Protein AF-A0A0S8GZY8-F1 (afdb_monomer_lite)

pLDDT: mean 72.86, std 16.79, range [48.22, 95.88]

Foldseek 3Di:
DKDWDDPDDQKIKIKDKDKDQPQQDDADDDDPDDPPRHVRCVVRPPPRIDMDIDIDITGDPDDPDPPPDPPPDD

Secondary structure (DSSP, 8-state):
-EEEEEEETTEEEEEEEEEE---------SSSS-TTGGGTTSSSSS-S-EEEEEEEEEE--S-S----------

Radius of gyration: 26.55 Å; chains: 1; bounding box: 42×26×84 Å

Sequence (74 aa):
MNVEYRLFRGFNFEVDAEFSRIKDQFYLSKVGLEPDEILRERRDRETDYRFELSVGLSYRFGSKFANIVNPRMD

Structure (mmCIF, N/CA/C/O backbone):
data_AF-A0A0S8GZY8-F1
#
_entry.id   AF-A0A0S8GZY8-F1
#
loop_
_atom_site.group_PDB
_atom_site.id
_atom_site.type_symbol
_atom_site.label_atom_id
_atom_site.label_alt_id
_atom_site.label_comp_id
_atom_site.label_asym_id
_atom_site.label_entity_id
_atom_site.label_seq_id
_atom_site.pdbx_PDB_ins_code
_atom_site.Cartn_x
_atom_site.Cartn_y
_atom_site.Cartn_z
_atom_site.occupancy
_atom_site.B_iso_or_equiv
_atom_site.auth_seq_id
_atom_site.auth_comp_id
_atom_site.auth_asym_id
_atom_site.auth_atom_id
_atom_site.pdbx_PDB_model_num
ATOM 1 N N . MET A 1 1 ? -5.760 -1.212 1.643 1.00 89.19 1 MET A N 1
ATOM 2 C CA . MET A 1 1 ? -6.157 -0.450 0.439 1.00 89.19 1 MET A CA 1
ATOM 3 C C . MET A 1 1 ? -4.885 0.032 -0.219 1.00 89.19 1 MET A C 1
ATOM 5 O O . MET A 1 1 ? -4.168 0.780 0.424 1.00 89.19 1 MET A O 1
ATOM 9 N N . ASN A 1 2 ? -4.624 -0.411 -1.447 1.00 92.88 2 ASN A N 1
ATOM 10 C CA . ASN A 1 2 ? -3.448 -0.044 -2.238 1.00 92.88 2 ASN A CA 1
ATOM 11 C C . ASN A 1 2 ? -3.842 0.961 -3.335 1.00 92.88 2 ASN A C 1
ATOM 13 O O . ASN A 1 2 ? -4.949 0.863 -3.877 1.00 92.88 2 ASN A O 1
ATOM 17 N N . VAL A 1 3 ? -2.952 1.900 -3.663 1.00 93.56 3 VAL A N 1
ATOM 18 C CA . VAL A 1 3 ? -3.083 2.835 -4.792 1.00 93.56 3 VAL A CA 1
ATOM 19 C C . VAL A 1 3 ? -1.712 3.057 -5.454 1.00 93.56 3 VAL A C 1
ATOM 21 O O . VAL A 1 3 ? -0.899 3.818 -4.932 1.00 93.56 3 VAL A O 1
ATOM 24 N N . GLU A 1 4 ? -1.468 2.460 -6.629 1.00 93.62 4 GLU A N 1
ATOM 25 C CA . GLU A 1 4 ? -0.345 2.825 -7.520 1.00 93.62 4 GLU A CA 1
ATOM 26 C C . GLU A 1 4 ? -0.736 4.022 -8.410 1.00 93.62 4 GLU A C 1
ATOM 28 O O . GLU A 1 4 ? -1.758 3.993 -9.101 1.00 93.62 4 GLU A O 1
ATOM 33 N N . TYR A 1 5 ? 0.115 5.050 -8.476 1.00 94.56 5 TYR A N 1
ATOM 34 C CA . TYR A 1 5 ? 0.024 6.130 -9.459 1.00 94.56 5 TYR A CA 1
ATOM 35 C C . TYR A 1 5 ? 1.340 6.316 -10.228 1.00 94.56 5 TYR A C 1
ATOM 37 O O . TYR A 1 5 ? 2.399 6.609 -9.663 1.00 94.56 5 TYR A O 1
ATOM 45 N N . ARG A 1 6 ? 1.277 6.205 -11.559 1.00 92.50 6 ARG A N 1
ATOM 46 C CA . ARG A 1 6 ? 2.429 6.420 -12.444 1.00 92.50 6 ARG A CA 1
ATOM 47 C C . ARG A 1 6 ? 2.600 7.896 -12.779 1.00 92.50 6 ARG A C 1
ATOM 49 O O . ARG A 1 6 ? 1.851 8.443 -13.583 1.00 92.50 6 ARG A O 1
ATOM 56 N N . LEU A 1 7 ? 3.640 8.507 -12.220 1.00 90.12 7 LEU A N 1
ATOM 57 C CA . LEU A 1 7 ? 3.968 9.916 -12.448 1.00 90.12 7 LEU A CA 1
ATOM 58 C C . LEU A 1 7 ? 4.661 10.128 -13.802 1.00 90.12 7 LEU A C 1
ATOM 60 O O . LEU A 1 7 ? 4.349 11.080 -14.510 1.00 90.12 7 LEU A O 1
ATOM 64 N N . PHE A 1 8 ? 5.586 9.241 -14.185 1.00 88.62 8 PHE A N 1
ATOM 65 C CA . PHE A 1 8 ? 6.264 9.283 -15.487 1.00 88.62 8 PHE A CA 1
ATOM 66 C C . PHE A 1 8 ? 6.815 7.906 -15.894 1.00 88.62 8 PHE A C 1
ATOM 68 O O . PHE A 1 8 ? 6.643 6.904 -15.198 1.00 88.62 8 PHE A O 1
ATOM 75 N N . ARG A 1 9 ? 7.442 7.811 -17.076 1.00 87.75 9 ARG A N 1
ATOM 76 C CA . ARG A 1 9 ? 7.941 6.541 -17.630 1.00 87.75 9 ARG A CA 1
ATOM 77 C C . ARG A 1 9 ? 8.936 5.878 -16.670 1.00 87.75 9 ARG A C 1
ATOM 79 O O . ARG A 1 9 ? 10.053 6.350 -16.509 1.00 87.75 9 ARG A O 1
ATOM 86 N N . GLY A 1 10 ? 8.533 4.738 -16.111 1.00 87.69 10 GLY A N 1
ATOM 87 C CA . GLY A 1 10 ? 9.359 3.936 -15.209 1.00 87.69 10 GLY A CA 1
ATOM 88 C C . GLY A 1 10 ? 9.307 4.361 -13.740 1.00 87.69 10 GLY A C 1
ATOM 89 O O . GLY A 1 10 ? 9.919 3.666 -12.939 1.00 87.69 10 GLY A O 1
ATOM 90 N N . PHE A 1 11 ? 8.583 5.430 -13.382 1.00 90.75 11 PHE A N 1
ATOM 91 C CA . PHE A 1 11 ? 8.445 5.914 -12.005 1.00 90.75 11 PHE A CA 1
ATOM 92 C C . PHE A 1 11 ? 6.989 5.843 -11.538 1.00 90.75 11 PHE A C 1
ATOM 94 O O . PHE A 1 11 ? 6.115 6.498 -12.118 1.00 90.75 11 PHE A O 1
ATOM 101 N N . ASN A 1 12 ? 6.734 5.079 -10.475 1.00 93.75 12 ASN A N 1
ATOM 102 C CA . ASN A 1 12 ? 5.410 4.966 -9.863 1.00 93.75 12 ASN A CA 1
ATOM 103 C C . ASN A 1 12 ? 5.512 5.219 -8.351 1.00 93.75 12 ASN A C 1
ATOM 105 O O . ASN A 1 12 ? 6.435 4.732 -7.692 1.00 93.75 12 ASN A O 1
ATOM 109 N N . PHE A 1 13 ? 4.557 5.988 -7.838 1.0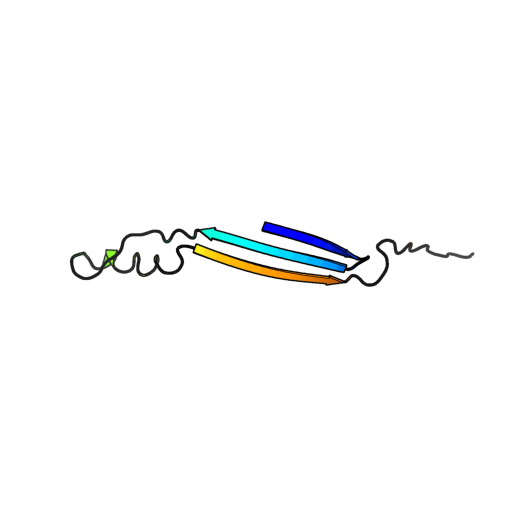0 94.00 13 PHE A N 1
ATOM 110 C CA . PHE A 1 13 ? 4.316 6.221 -6.418 1.00 94.00 13 PHE A CA 1
ATOM 111 C C . PHE A 1 13 ? 3.210 5.275 -5.949 1.00 94.00 13 PHE A C 1
ATOM 113 O O . PHE A 1 13 ? 2.279 5.003 -6.705 1.00 94.00 13 PHE A O 1
ATOM 120 N N . GLU A 1 14 ? 3.322 4.769 -4.730 1.00 95.56 14 GLU A N 1
ATOM 121 C CA . GLU A 1 14 ? 2.426 3.763 -4.167 1.00 95.56 14 GLU A CA 1
ATOM 122 C C . GLU A 1 14 ? 2.026 4.163 -2.745 1.00 95.56 14 GLU A C 1
ATOM 124 O O . GLU A 1 14 ? 2.855 4.670 -1.983 1.00 95.56 14 GLU A O 1
ATOM 129 N N . VAL A 1 15 ? 0.754 3.975 -2.396 1.00 95.81 15 VAL A N 1
ATOM 130 C CA . VAL A 1 15 ? 0.226 4.2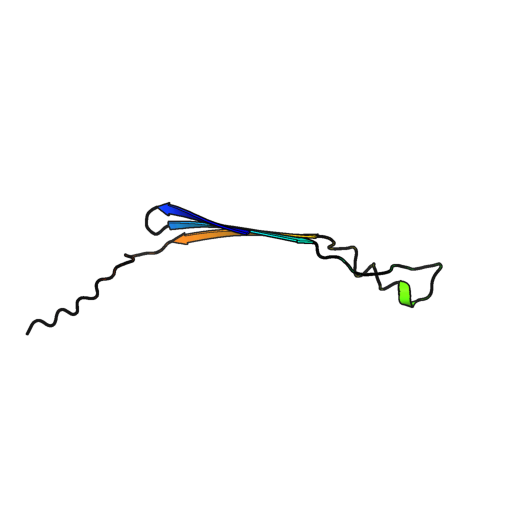31 -1.050 1.00 95.81 15 VAL A CA 1
ATOM 131 C C . VAL A 1 15 ? -0.605 3.043 -0.599 1.00 95.81 15 VAL A C 1
ATOM 133 O O . VAL A 1 15 ? -1.592 2.689 -1.247 1.00 95.81 15 VAL A O 1
ATOM 136 N N . ASP A 1 16 ? -0.242 2.491 0.553 1.00 95.25 16 ASP A N 1
ATOM 137 C CA . ASP A 1 16 ? -0.940 1.395 1.206 1.00 95.25 16 ASP A CA 1
ATOM 138 C C . ASP A 1 16 ? -1.468 1.839 2.563 1.00 95.25 16 ASP A C 1
ATOM 140 O O . ASP A 1 16 ? -0.708 2.239 3.438 1.00 95.25 16 ASP A O 1
ATOM 144 N N . ALA A 1 17 ? -2.783 1.753 2.743 1.00 93.25 17 ALA A N 1
ATOM 145 C CA . ALA A 1 17 ? -3.459 2.018 4.006 1.00 93.25 17 ALA A CA 1
ATOM 146 C C . ALA A 1 17 ? -4.283 0.794 4.428 1.00 93.25 17 ALA A C 1
ATOM 148 O O . ALA A 1 17 ? -5.246 0.425 3.742 1.00 93.25 17 ALA A O 1
ATOM 149 N N . GLU A 1 18 ? -3.939 0.161 5.548 1.00 89.69 18 GLU A N 1
ATOM 150 C CA . GLU A 1 18 ? -4.779 -0.847 6.200 1.00 89.69 18 GLU A CA 1
ATOM 151 C C . GLU A 1 18 ? -5.458 -0.252 7.436 1.00 89.69 18 GLU A C 1
ATOM 153 O O . GLU A 1 18 ? -4.835 0.425 8.248 1.00 89.69 18 GLU A O 1
ATOM 158 N N . PHE A 1 19 ? -6.747 -0.544 7.594 1.00 85.75 19 PHE A N 1
ATOM 159 C CA . PHE A 1 19 ? -7.483 -0.314 8.828 1.00 85.75 19 PHE A CA 1
ATOM 160 C C . PHE A 1 19 ? -8.170 -1.616 9.234 1.00 85.75 19 PHE A C 1
ATOM 162 O O . PHE A 1 19 ? -9.070 -2.091 8.537 1.00 85.75 19 PHE A O 1
ATOM 169 N N . SER A 1 20 ? -7.750 -2.188 10.358 1.00 79.00 20 SER A N 1
ATOM 170 C CA . SER A 1 20 ? -8.279 -3.438 10.897 1.00 79.00 20 SER A CA 1
ATOM 171 C C . SER A 1 20 ? -8.774 -3.217 12.328 1.00 79.00 20 SER A C 1
ATOM 173 O O . SER A 1 20 ? -8.016 -2.875 13.234 1.00 79.00 20 SER A O 1
ATOM 175 N N . ARG A 1 21 ? -10.082 -3.410 12.561 1.00 74.06 21 ARG A N 1
ATOM 176 C CA . ARG A 1 21 ? -10.634 -3.432 13.923 1.00 74.06 21 ARG A CA 1
ATOM 177 C C . ARG A 1 21 ? -10.273 -4.763 14.579 1.00 74.06 21 ARG A C 1
ATOM 179 O O . ARG A 1 21 ? -10.959 -5.763 14.367 1.00 74.06 21 ARG A O 1
ATOM 186 N N . ILE A 1 22 ? -9.207 -4.771 15.369 1.00 67.44 22 ILE A N 1
ATOM 187 C CA . ILE A 1 22 ? -8.816 -5.926 16.171 1.00 67.44 22 ILE A CA 1
ATOM 188 C C . ILE A 1 22 ? -9.713 -5.932 17.404 1.00 67.44 22 ILE A C 1
ATOM 190 O O . ILE A 1 22 ? -9.422 -5.291 18.403 1.00 67.44 22 ILE A O 1
ATOM 194 N N . LYS A 1 23 ? -10.832 -6.659 17.335 1.00 63.16 23 LYS A N 1
ATOM 195 C CA . LYS A 1 23 ? -11.638 -6.922 18.529 1.00 63.16 23 LYS A CA 1
ATOM 196 C C . LYS A 1 23 ? -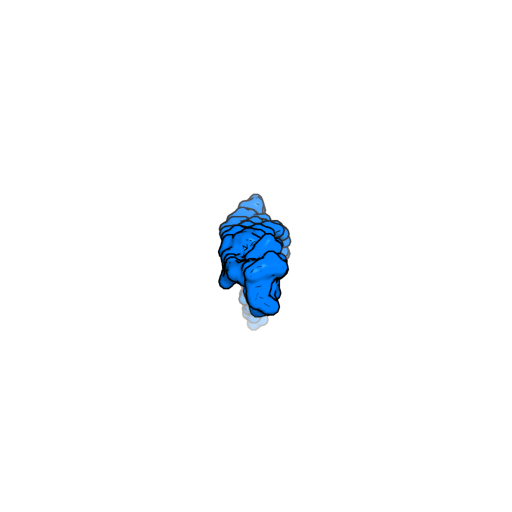10.881 -7.849 19.486 1.00 63.16 23 LYS A C 1
ATOM 198 O O . LYS A 1 23 ? -11.005 -9.074 19.418 1.00 63.16 23 LYS A O 1
ATOM 203 N N . ASP A 1 24 ? -10.137 -7.203 20.371 1.00 60.69 24 ASP A N 1
ATOM 204 C CA . ASP A 1 24 ? -10.006 -7.527 21.789 1.00 60.69 24 ASP A CA 1
ATOM 205 C C . ASP A 1 24 ? -11.281 -8.262 22.305 1.00 60.69 24 ASP A C 1
ATOM 207 O O . ASP A 1 24 ? -12.409 -7.817 22.060 1.00 60.69 24 ASP A O 1
ATOM 211 N N . GLN A 1 25 ? -11.124 -9.448 22.915 1.00 53.59 25 GLN A N 1
ATOM 212 C CA . GLN A 1 25 ? -12.092 -10.554 22.841 1.00 53.59 25 GLN A CA 1
ATOM 213 C C . GLN A 1 25 ? -12.482 -11.240 24.177 1.00 53.59 25 GLN A C 1
ATOM 215 O O . GLN A 1 25 ? -12.806 -12.428 24.188 1.00 53.59 25 GLN A O 1
ATOM 220 N N . PHE A 1 26 ? -12.537 -10.500 25.291 1.00 54.69 26 PHE A N 1
ATOM 221 C CA . PHE A 1 26 ? -12.994 -10.963 26.626 1.00 54.69 26 PHE A CA 1
ATOM 222 C C . PHE A 1 26 ? -13.642 -9.784 27.433 1.00 54.69 26 PHE A C 1
ATOM 224 O O . PHE A 1 26 ? -13.906 -8.773 26.784 1.00 54.69 26 PHE A O 1
ATOM 231 N N . TYR A 1 27 ? -14.032 -9.741 28.734 1.00 48.22 27 TYR A N 1
ATOM 232 C CA . TYR A 1 27 ? -14.098 -10.593 29.962 1.00 48.22 27 TYR A CA 1
ATOM 233 C C . TYR A 1 27 ? -13.246 -10.238 31.247 1.00 48.22 27 TYR A C 1
ATOM 235 O O . TYR A 1 27 ? -12.735 -11.145 31.898 1.00 48.22 27 TYR A O 1
ATOM 243 N N . LEU A 1 28 ? -13.112 -8.951 31.643 1.00 52.81 28 LEU A N 1
ATOM 244 C CA . LEU A 1 28 ? -12.213 -8.345 32.690 1.00 52.81 28 LEU A CA 1
ATOM 245 C C . LEU A 1 28 ? -12.392 -8.772 34.163 1.00 52.81 28 LEU A C 1
ATOM 247 O O . LEU A 1 28 ? -13.492 -9.090 34.598 1.00 52.81 28 LEU A O 1
ATOM 251 N N . SER A 1 29 ? -11.343 -8.561 34.989 1.00 60.41 29 SER A N 1
ATOM 252 C CA . SER A 1 29 ? -11.447 -8.289 36.446 1.00 60.41 29 SER A CA 1
ATOM 253 C C . SER A 1 29 ? -10.167 -7.737 37.136 1.00 60.41 29 SER A C 1
ATOM 255 O O . SER A 1 29 ? -9.073 -7.742 36.571 1.00 60.41 29 SER A O 1
ATOM 257 N N . LYS A 1 30 ? -10.272 -7.269 38.395 1.00 61.00 30 LYS A N 1
ATOM 258 C CA . LYS A 1 30 ? -9.784 -7.922 39.652 1.00 61.00 30 LYS A CA 1
ATOM 259 C C . LYS A 1 30 ? -10.439 -7.197 40.833 1.00 61.00 30 LYS A C 1
ATOM 261 O O . LYS A 1 30 ? -10.653 -5.996 40.744 1.00 61.00 30 LYS A O 1
ATOM 266 N N . VAL A 1 31 ? -10.661 -7.921 41.936 1.00 50.34 31 VAL A N 1
ATOM 267 C CA . VAL A 1 31 ? -11.342 -7.472 43.171 1.00 50.34 31 VAL A CA 1
ATOM 268 C C . VAL A 1 31 ? -12.867 -7.418 43.005 1.00 50.34 31 VAL A C 1
ATOM 270 O O . VAL A 1 31 ? -13.427 -6.427 42.558 1.00 50.34 31 VAL A O 1
ATOM 273 N N . GLY A 1 32 ? -13.523 -8.524 43.373 1.00 48.88 32 GLY A N 1
ATOM 274 C CA . GLY A 1 32 ? -14.977 -8.737 43.274 1.00 48.88 32 GLY A CA 1
ATOM 275 C C . GLY A 1 32 ? -15.357 -10.061 42.598 1.00 48.88 32 GLY A C 1
ATOM 276 O O . GLY A 1 32 ? -16.437 -10.583 42.845 1.00 48.88 32 GLY A O 1
ATOM 277 N N . LEU A 1 33 ? -14.444 -10.611 41.793 1.00 55.84 33 LEU A N 1
ATOM 278 C CA . LEU A 1 33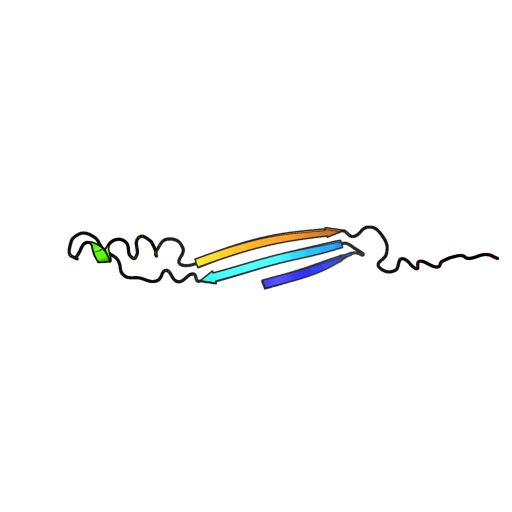 ? -14.615 -11.802 40.957 1.00 55.84 33 LEU A CA 1
ATOM 279 C C . LEU A 1 33 ? -13.363 -12.706 41.034 1.00 55.84 33 LEU A C 1
ATOM 281 O O . LEU A 1 33 ? -12.290 -12.250 41.457 1.00 55.84 33 LEU A O 1
ATOM 285 N N . GLU A 1 34 ? -13.518 -13.985 40.672 1.00 48.91 34 GLU A N 1
ATOM 286 C CA . GLU A 1 34 ? -12.515 -15.062 40.821 1.00 48.91 34 GLU A CA 1
ATOM 287 C C . GLU A 1 34 ? -11.202 -14.779 40.057 1.00 48.91 34 GLU A C 1
ATOM 289 O O . GLU A 1 34 ? -11.232 -14.083 39.041 1.00 48.91 34 GLU A O 1
ATOM 294 N N . PRO A 1 35 ? -10.036 -15.324 40.485 1.00 53.97 35 PRO A N 1
ATOM 295 C CA . PRO A 1 35 ? -8.716 -15.083 39.887 1.00 53.97 35 PRO A CA 1
ATOM 296 C C . PRO A 1 35 ? -8.617 -15.201 38.357 1.00 53.97 35 PRO A C 1
ATOM 298 O O . PRO A 1 35 ? -7.754 -14.541 37.769 1.00 53.97 35 PRO A O 1
ATOM 301 N N . ASP A 1 36 ? -9.494 -15.986 37.736 1.00 56.06 36 ASP A N 1
ATOM 302 C CA . ASP A 1 36 ? -9.540 -16.265 36.304 1.00 56.06 36 ASP A CA 1
ATOM 303 C C . ASP A 1 36 ? -9.986 -15.084 35.427 1.00 56.06 36 ASP A C 1
ATOM 305 O O . ASP A 1 36 ? -9.324 -14.800 34.422 1.00 56.06 36 ASP A O 1
ATOM 309 N N . GLU A 1 37 ? -11.053 -14.360 35.782 1.00 55.66 37 GLU A N 1
ATOM 310 C CA . GLU A 1 37 ? -11.594 -13.251 34.963 1.00 55.66 37 GLU A CA 1
ATOM 311 C C . GLU A 1 37 ? -10.576 -12.102 34.804 1.00 55.66 37 GLU A C 1
ATOM 313 O O . GLU A 1 37 ? -10.640 -11.279 33.900 1.00 55.66 37 GLU A O 1
ATOM 318 N N . ILE A 1 38 ? -9.550 -12.045 35.653 1.00 55.91 38 I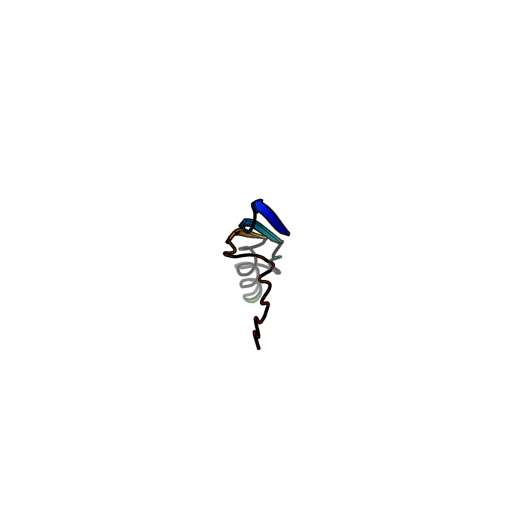LE A N 1
ATOM 319 C CA . ILE A 1 38 ? -8.634 -10.906 35.705 1.00 55.91 38 ILE A CA 1
ATOM 320 C C . ILE A 1 38 ? -7.777 -10.745 34.460 1.00 55.91 38 ILE A C 1
ATOM 322 O O . ILE A 1 38 ? -7.580 -9.637 33.954 1.00 55.91 38 ILE A O 1
ATOM 326 N N . LEU A 1 39 ? -7.193 -11.848 34.004 1.00 57.91 39 LEU A N 1
ATOM 327 C CA . LEU A 1 39 ? -6.113 -11.845 33.014 1.00 57.91 39 LEU A CA 1
ATOM 328 C C . LEU A 1 39 ? -6.649 -11.668 31.577 1.00 57.91 39 LEU A C 1
ATOM 330 O O . LEU A 1 39 ? -5.968 -11.991 30.608 1.00 57.91 39 LEU A O 1
ATOM 334 N N . ARG A 1 40 ? -7.888 -11.177 31.462 1.00 53.56 40 ARG A N 1
ATOM 335 C CA . ARG A 1 40 ? -8.871 -11.529 30.433 1.00 53.56 40 ARG A CA 1
ATOM 336 C C . ARG A 1 40 ? -9.674 -10.292 29.977 1.00 53.56 40 ARG A C 1
ATOM 338 O O . ARG A 1 40 ? -10.845 -10.356 29.690 1.00 53.56 40 ARG A O 1
ATOM 345 N N . GLU A 1 41 ? -9.028 -9.131 29.976 1.00 54.38 41 GLU A N 1
ATOM 346 C CA . GLU A 1 41 ? -9.392 -7.891 29.234 1.00 54.38 41 GLU A CA 1
ATOM 347 C C . GLU A 1 41 ? -8.274 -6.866 29.434 1.00 54.38 41 GLU A C 1
ATOM 349 O O . GLU A 1 41 ? -8.054 -6.005 28.604 1.00 54.38 41 GLU A O 1
ATOM 354 N N . ARG A 1 42 ? -7.449 -7.023 30.480 1.00 52.53 42 ARG A N 1
ATOM 355 C CA . ARG A 1 42 ? -6.106 -6.422 30.483 1.00 52.53 42 ARG A CA 1
ATOM 356 C C . ARG A 1 42 ? -5.195 -6.958 29.368 1.00 52.53 42 ARG A C 1
ATOM 358 O O . ARG A 1 42 ? -4.188 -6.333 29.083 1.00 52.53 42 ARG A O 1
ATOM 365 N N . ARG A 1 43 ? -5.513 -8.121 28.784 1.00 53.09 43 ARG A N 1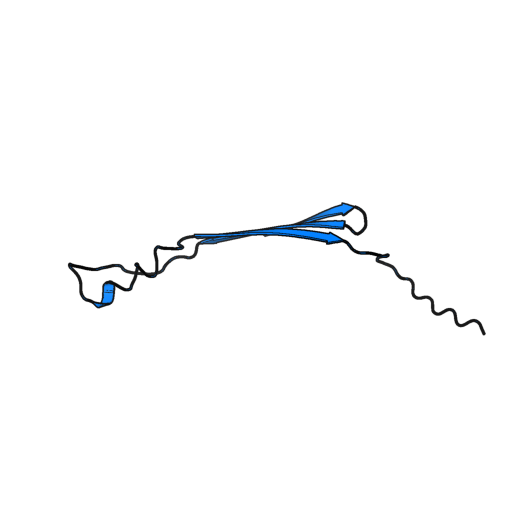
ATOM 366 C CA . ARG A 1 43 ? -4.920 -8.589 27.520 1.00 53.09 43 ARG A CA 1
ATOM 367 C C . ARG A 1 43 ? -5.556 -7.884 26.316 1.00 53.09 43 ARG A C 1
ATOM 369 O O . ARG A 1 43 ? -4.863 -7.558 25.364 1.00 53.09 43 ARG A O 1
ATOM 376 N N . ASP A 1 44 ? -6.855 -7.636 26.428 1.00 49.06 44 ASP A N 1
ATOM 377 C CA . ASP A 1 44 ? -7.780 -7.363 25.340 1.00 49.06 44 ASP A CA 1
ATOM 378 C C . ASP A 1 44 ? -8.574 -6.082 25.670 1.00 49.06 44 ASP A C 1
ATOM 380 O O . ASP A 1 44 ? -9.778 -6.133 25.912 1.00 49.06 44 ASP A O 1
ATOM 384 N N . ARG A 1 45 ? -7.866 -4.947 25.750 1.00 53.22 45 ARG A N 1
ATOM 385 C CA . ARG A 1 45 ? -8.382 -3.556 25.701 1.00 53.22 45 ARG A CA 1
ATOM 386 C C . ARG A 1 45 ? -7.299 -2.554 25.271 1.00 53.22 45 ARG A C 1
ATOM 388 O O . ARG A 1 45 ? -7.424 -1.355 25.526 1.00 53.22 45 ARG A O 1
ATOM 395 N N . GLU A 1 46 ? -6.211 -3.028 24.668 1.00 54.44 46 GLU A N 1
ATOM 396 C CA . GLU A 1 46 ? -5.029 -2.207 24.363 1.00 54.44 46 GLU A CA 1
ATOM 397 C C . GLU A 1 46 ? -4.805 -2.029 22.851 1.00 54.44 46 GLU A C 1
ATOM 399 O O . GLU A 1 46 ? -3.968 -1.222 22.447 1.00 54.44 46 GLU A O 1
ATOM 404 N N . THR A 1 47 ? -5.558 -2.713 21.975 1.00 58.66 47 THR A N 1
ATOM 405 C CA . THR A 1 47 ? -5.497 -2.465 20.520 1.00 58.66 47 THR A CA 1
ATOM 406 C C . THR A 1 47 ? -6.822 -2.779 19.806 1.00 58.66 47 THR A C 1
ATOM 408 O O . THR A 1 47 ? -6.816 -3.428 18.769 1.00 58.66 47 THR A O 1
ATOM 411 N N . ASP A 1 48 ? -7.958 -2.247 20.288 1.00 65.81 48 ASP A N 1
ATOM 412 C CA . ASP A 1 48 ? -9.301 -2.392 19.659 1.00 65.81 48 ASP A CA 1
ATOM 413 C C . ASP A 1 48 ? -9.309 -2.019 18.145 1.00 65.81 48 ASP A C 1
ATOM 415 O O . ASP A 1 48 ? -10.150 -2.472 17.368 1.00 65.81 48 ASP A O 1
ATOM 419 N N . TYR A 1 49 ? -8.335 -1.214 17.689 1.00 72.19 49 TYR A N 1
ATOM 420 C CA . TYR A 1 49 ? -8.084 -0.894 16.279 1.00 72.19 49 TYR A CA 1
ATOM 421 C C . TYR A 1 49 ? -6.583 -0.843 15.958 1.00 72.19 49 TYR A C 1
ATOM 423 O O . TYR A 1 49 ? -5.801 -0.251 16.702 1.00 72.19 49 TYR A O 1
ATOM 431 N N . ARG A 1 50 ? -6.204 -1.368 14.788 1.00 79.00 50 ARG A N 1
ATOM 432 C CA . ARG A 1 50 ? -4.906 -1.163 14.137 1.00 79.00 50 ARG A CA 1
ATOM 433 C C . ARG A 1 50 ? -5.097 -0.347 12.860 1.00 79.00 50 ARG A C 1
ATOM 435 O O . ARG A 1 50 ? -6.022 -0.585 12.084 1.00 79.00 50 ARG A O 1
ATOM 442 N N . PHE A 1 51 ? -4.196 0.602 12.642 1.00 85.12 51 PHE A N 1
ATOM 443 C CA . PHE A 1 51 ? -4.061 1.335 11.390 1.00 85.12 51 PHE A CA 1
ATOM 444 C C . PHE A 1 51 ? -2.600 1.275 10.951 1.00 85.12 51 PHE A C 1
ATOM 446 O O . PHE A 1 51 ? -1.707 1.519 11.762 1.00 85.12 51 PHE A O 1
ATOM 453 N N . GLU A 1 52 ? -2.369 0.951 9.685 1.00 90.69 52 GLU A N 1
ATOM 454 C CA . GLU A 1 52 ? -1.045 0.903 9.073 1.00 90.69 52 GLU A CA 1
ATOM 455 C C . GLU A 1 52 ? -1.052 1.749 7.798 1.00 90.69 52 GLU A C 1
ATOM 457 O O . GLU A 1 52 ? -1.993 1.680 7.005 1.00 90.69 52 GLU A O 1
ATOM 462 N N . LEU A 1 53 ? -0.013 2.565 7.616 1.00 93.44 53 LEU A N 1
ATOM 463 C CA . LEU A 1 53 ? 0.160 3.435 6.457 1.00 93.44 53 LEU A CA 1
ATOM 464 C C . LEU A 1 53 ? 1.596 3.311 5.946 1.00 93.44 53 LEU A C 1
ATOM 466 O O . LEU A 1 53 ? 2.538 3.704 6.633 1.00 93.44 53 LEU A O 1
ATOM 470 N N . SER A 1 54 ? 1.735 2.808 4.726 1.00 95.19 54 SER A N 1
ATOM 471 C CA . SER A 1 54 ? 2.996 2.646 4.008 1.00 95.19 54 SER A CA 1
ATOM 472 C C . SER A 1 54 ? 2.984 3.466 2.718 1.00 95.19 54 SER A C 1
ATOM 474 O O . SER A 1 54 ? 1.945 3.641 2.079 1.00 95.19 54 SER A O 1
ATOM 476 N N . VAL A 1 55 ? 4.149 3.992 2.333 1.00 95.31 55 VAL A N 1
ATOM 477 C CA . VAL A 1 55 ? 4.331 4.766 1.096 1.00 95.31 55 VAL A CA 1
ATOM 478 C C . VAL A 1 55 ? 5.561 4.277 0.337 1.00 95.31 55 VAL A C 1
ATOM 480 O O . VAL A 1 55 ? 6.640 4.125 0.911 1.00 95.31 55 VAL A O 1
ATOM 483 N N . GLY A 1 56 ? 5.394 4.019 -0.958 1.00 95.88 56 GLY A N 1
ATOM 484 C CA . GLY A 1 56 ? 6.401 3.434 -1.835 1.00 95.88 56 GLY A CA 1
ATOM 485 C C . GLY A 1 56 ? 6.797 4.361 -2.982 1.00 95.88 56 GLY A C 1
ATOM 486 O O . GLY A 1 56 ? 5.973 5.072 -3.556 1.00 95.88 56 GLY A O 1
ATOM 487 N N . LEU A 1 57 ? 8.079 4.330 -3.351 1.00 94.56 57 LEU A N 1
ATOM 488 C CA . LEU A 1 57 ? 8.597 4.953 -4.569 1.00 94.56 57 LEU A CA 1
ATOM 489 C C . LEU A 1 57 ? 9.365 3.900 -5.365 1.00 94.56 57 LEU A C 1
ATOM 491 O O . LEU A 1 57 ? 10.383 3.383 -4.907 1.00 94.56 57 LEU A O 1
ATOM 495 N N . SER A 1 58 ? 8.885 3.594 -6.569 1.00 91.69 58 SER A N 1
ATOM 496 C CA . SER A 1 58 ? 9.511 2.626 -7.469 1.00 91.69 58 SER A CA 1
ATOM 497 C C . SER A 1 58 ? 10.077 3.329 -8.700 1.00 91.69 58 SER A C 1
ATOM 499 O O . SER A 1 58 ? 9.369 4.079 -9.374 1.00 91.69 58 SER A O 1
ATOM 501 N N . TYR A 1 59 ? 11.347 3.065 -9.027 1.00 90.19 59 TYR A N 1
ATOM 502 C CA . TYR A 1 59 ? 11.954 3.503 -10.285 1.00 90.19 59 TYR A CA 1
ATOM 503 C C . TYR A 1 59 ? 12.602 2.338 -11.033 1.00 90.19 59 TYR A C 1
ATOM 505 O O . TYR A 1 59 ? 13.385 1.571 -10.473 1.00 90.19 59 TYR A O 1
ATOM 513 N N . ARG A 1 60 ? 12.272 2.208 -12.320 1.00 86.88 60 ARG A N 1
ATOM 514 C CA . ARG A 1 60 ? 12.760 1.151 -13.207 1.00 86.88 60 ARG A CA 1
ATOM 515 C C . ARG A 1 60 ? 13.673 1.731 -14.280 1.00 86.88 60 ARG A C 1
ATOM 517 O O . ARG A 1 60 ? 13.207 2.339 -15.241 1.00 86.88 60 ARG A O 1
ATOM 524 N N . PHE A 1 61 ? 14.966 1.467 -14.139 1.00 84.94 61 PHE A N 1
ATOM 525 C CA . PHE A 1 61 ? 15.963 1.727 -15.172 1.00 84.94 61 PHE A CA 1
ATOM 526 C C . PHE A 1 61 ? 15.711 0.835 -16.406 1.00 84.94 61 PHE A C 1
ATOM 528 O O . PHE A 1 61 ? 15.348 -0.334 -16.274 1.00 84.94 61 PHE A O 1
ATOM 535 N N . GLY A 1 62 ? 15.919 1.380 -17.609 1.00 76.56 62 GLY A N 1
ATOM 536 C CA . GLY A 1 62 ? 15.760 0.659 -18.880 1.00 76.56 62 GLY A CA 1
ATOM 537 C C . GLY A 1 62 ? 14.354 0.709 -19.501 1.00 76.56 62 GLY A C 1
ATOM 538 O O . GLY A 1 62 ? 13.456 1.432 -19.069 1.00 76.56 62 GLY A O 1
ATOM 539 N N . SER A 1 63 ? 14.161 -0.034 -20.593 1.00 66.94 63 SER A N 1
ATOM 540 C CA . SER A 1 63 ? 12.879 -0.164 -21.296 1.00 66.94 63 SER A CA 1
ATOM 541 C C . SER A 1 63 ? 12.088 -1.387 -20.814 1.00 66.94 63 SER A C 1
ATOM 543 O O . SER A 1 63 ? 12.656 -2.404 -20.433 1.00 66.94 63 SER A O 1
ATOM 545 N N . LYS A 1 64 ? 10.749 -1.338 -20.918 1.00 59.94 64 LYS A N 1
ATOM 546 C CA . LYS A 1 64 ? 9.896 -2.541 -20.786 1.00 59.94 64 LYS A CA 1
ATOM 547 C C . LYS A 1 64 ? 10.081 -3.525 -21.961 1.00 59.94 64 LYS A C 1
ATOM 549 O O . LYS A 1 64 ? 9.631 -4.660 -21.891 1.00 59.94 64 LYS A O 1
ATOM 554 N N . PHE A 1 65 ? 10.748 -3.066 -23.020 1.00 59.59 65 PHE A N 1
ATOM 555 C CA . PHE A 1 65 ? 11.090 -3.804 -24.228 1.00 59.59 65 PHE A CA 1
ATOM 556 C C . PHE A 1 65 ? 12.601 -3.707 -24.445 1.00 59.59 65 PHE A C 1
ATOM 558 O O . PHE A 1 65 ? 13.089 -2.826 -25.159 1.00 59.59 65 PHE A O 1
ATOM 565 N N . ALA A 1 66 ? 13.356 -4.577 -23.781 1.00 58.75 66 ALA A N 1
ATOM 566 C CA . ALA A 1 66 ? 14.664 -4.958 -24.282 1.00 58.75 66 ALA A CA 1
ATOM 567 C C . ALA A 1 66 ? 14.407 -5.972 -25.402 1.00 58.75 66 ALA A C 1
ATOM 569 O O . ALA A 1 66 ? 14.234 -7.159 -25.135 1.00 58.75 66 ALA A O 1
ATOM 570 N N . ASN A 1 67 ? 14.317 -5.502 -26.651 1.00 61.66 67 ASN A N 1
ATOM 571 C CA . ASN A 1 67 ? 14.340 -6.407 -27.796 1.00 61.66 67 ASN A CA 1
ATOM 572 C C . ASN A 1 67 ? 15.750 -6.995 -27.881 1.00 61.66 67 ASN A C 1
ATOM 574 O O . ASN A 1 67 ? 16.627 -6.429 -28.533 1.00 61.66 67 ASN A O 1
ATOM 578 N N . ILE A 1 68 ? 15.955 -8.127 -27.205 1.00 60.72 68 ILE A N 1
ATOM 579 C CA . ILE A 1 68 ? 17.128 -8.984 -27.375 1.00 60.72 68 ILE A CA 1
ATOM 580 C C . ILE A 1 68 ? 16.982 -9.664 -28.740 1.00 60.72 68 ILE A C 1
ATOM 582 O O . ILE A 1 68 ? 16.654 -10.843 -28.856 1.00 60.72 68 ILE A O 1
ATOM 586 N N . VAL A 1 69 ? 17.185 -8.880 -29.798 1.00 66.12 69 VAL A N 1
ATOM 587 C CA . VAL A 1 69 ? 17.578 -9.432 -31.088 1.00 66.12 69 VAL A CA 1
ATOM 588 C C . VAL A 1 69 ? 18.939 -10.080 -30.878 1.00 66.12 69 VAL A C 1
ATOM 590 O O . VAL A 1 69 ? 19.830 -9.476 -30.286 1.00 66.12 69 VAL A O 1
ATOM 593 N N . ASN A 1 70 ? 19.080 -11.328 -31.309 1.00 65.38 70 ASN A N 1
ATOM 594 C CA . ASN A 1 70 ? 20.349 -12.038 -31.280 1.00 65.38 70 ASN A CA 1
ATOM 595 C C . ASN A 1 70 ? 20.994 -11.851 -32.663 1.00 65.38 70 ASN A C 1
ATOM 597 O O . ASN A 1 70 ? 20.540 -12.511 -33.602 1.00 65.38 70 ASN A O 1
ATOM 601 N N . PRO A 1 71 ? 21.961 -10.928 -32.845 1.00 65.56 71 PRO A N 1
ATOM 602 C CA . PRO A 1 71 ? 22.511 -10.606 -34.156 1.00 65.56 71 PRO A CA 1
ATOM 603 C C . PRO A 1 71 ? 23.509 -11.687 -34.572 1.00 65.56 71 PRO A C 1
ATOM 605 O O . PRO A 1 71 ? 24.722 -11.484 -34.561 1.00 65.56 71 PRO A O 1
ATOM 608 N N . ARG A 1 72 ? 22.985 -12.857 -34.941 1.00 68.62 72 ARG A N 1
ATOM 609 C CA . ARG A 1 72 ? 23.749 -13.865 -35.666 1.00 68.62 72 ARG A CA 1
ATOM 610 C C . ARG A 1 72 ? 23.952 -13.332 -37.084 1.00 68.62 72 ARG A C 1
ATOM 612 O O . ARG A 1 72 ? 23.070 -13.444 -37.928 1.00 68.62 72 ARG A O 1
ATOM 619 N N . MET A 1 73 ? 25.061 -12.628 -37.270 1.00 66.62 73 MET A N 1
ATOM 620 C CA . MET A 1 73 ? 25.584 -12.281 -38.582 1.00 66.62 73 MET A CA 1
ATOM 621 C C . MET A 1 73 ? 26.478 -13.442 -39.003 1.00 66.62 73 MET A C 1
ATOM 623 O O . MET A 1 73 ? 27.529 -13.652 -38.395 1.00 66.62 73 MET A O 1
ATOM 627 N N . ASP A 1 74 ? 25.979 -14.210 -39.966 1.00 62.19 74 ASP A N 1
ATOM 628 C CA . ASP A 1 74 ? 26.720 -15.241 -40.694 1.00 62.19 74 ASP A CA 1
ATOM 629 C C . ASP A 1 74 ? 27.463 -14.606 -41.894 1.00 62.19 74 ASP A C 1
ATOM 631 O O . ASP A 1 74 ? 26.951 -13.590 -42.429 1.00 62.19 74 ASP A O 1
#